Protein AF-X1I581-F1 (afdb_monomer_lite)

Secondary structure (DSSP, 8-state):
--------EEEEETTEEEEE-SPP-------SHHHHHHHHHHHHHHHHTT--HHHHHHHHHH---BTTBSEEEE-SSS-EEE----SHHHHHHHHHHH-SSEEEEE----TTS-GGGHHHHHHHHHHHEEEEEE-----TTS-HHHHHTTT-

Organism: NCBI:txid412755

pLDDT: mean 87.35, std 14.87, range [36.94, 98.25]

Radius of gyration: 19.02 Å; chains: 1; bounding box: 44×40×48 Å

Foldseek 3Di:
DDDQDQDWAWEDDPNDIDIDNDRDDAAAQAFFPVVVVVLSVVLRVCVVVPDDSVVSSVVRRPDNDDPQCQDFPDPPPHTDGGHPPQALVSLLRSLVRVFAAAADEEFHAADPPDLVRQCSNLVSCVVGYPHYHYDDDHRDPHDRVVRNVSND

InterPro domains:
  IPR004101 Mur ligase, C-terminal [PF02875] (68-151)
  IPR036565 Mur-like, catalytic domain superfamily [G3DSA:3.40.1190.10] (2-69)
  IPR036565 Mur-like, catalytic domain superfamily [SSF53623] (25-80)
  IPR036615 Mur ligase, C-terminal domain superfamily [G3DSA:3.90.190.20] (70-152)
  IPR036615 Mur ligase, C-terminal domain superfamily [SSF53244] (66-151)

Sequence (152 aa):
LSKNLKVYTYGIKNKEAKIRPDKIKLEISLLGKFNIYNSLAAVCVAQSLGLTLRKTLKILKSIKEIPGRMELVIEKPFKVFVDYAHTPDALEKVYKTLGKGLICVFGSCGGGRDKWKRPEIGKIAERYCNKIILTNEDPYDEEPKNIINNIA

Structure (mmCIF, N/CA/C/O backbone):
data_AF-X1I581-F1
#
_entry.id   AF-X1I581-F1
#
loop_
_atom_site.group_PDB
_atom_site.id
_atom_site.type_symbol
_atom_site.label_atom_id
_atom_site.label_alt_id
_atom_site.label_comp_id
_atom_site.label_asym_id
_atom_site.label_entity_id
_atom_site.label_seq_id
_atom_site.pdbx_PDB_ins_code
_atom_site.Cartn_x
_atom_site.Cartn_y
_atom_site.Cartn_z
_atom_site.occupancy
_atom_site.B_iso_or_equiv
_atom_site.auth_seq_id
_atom_site.auth_comp_id
_atom_site.auth_asym_id
_atom_site.auth_atom_id
_atom_site.pdbx_PDB_model_num
ATOM 1 N N . LEU A 1 1 ? -12.518 10.744 1.529 1.00 36.94 1 LEU A N 1
ATOM 2 C CA . LEU A 1 1 ? -13.871 10.147 1.387 1.00 36.94 1 LEU A CA 1
ATOM 3 C C . LEU A 1 1 ? -14.129 9.159 2.533 1.00 36.94 1 LEU A C 1
ATOM 5 O O . LEU A 1 1 ? -13.935 7.965 2.358 1.00 36.94 1 LEU A O 1
ATOM 9 N N . SER A 1 2 ? -14.550 9.643 3.706 1.00 40.19 2 SER A N 1
ATOM 10 C CA . SER A 1 2 ? -15.009 8.817 4.837 1.00 40.19 2 SER A CA 1
ATOM 11 C C . SER A 1 2 ? -16.543 8.827 4.893 1.00 40.19 2 SER A C 1
ATOM 13 O O . SER A 1 2 ? -17.160 9.486 5.724 1.00 40.19 2 SER A O 1
ATOM 15 N N . LYS A 1 3 ? -17.205 8.135 3.958 1.00 42.03 3 LYS A N 1
ATOM 16 C CA . LYS A 1 3 ? -18.652 7.901 4.090 1.00 42.03 3 LYS A CA 1
ATOM 17 C C . LYS A 1 3 ? -18.864 6.765 5.091 1.00 42.03 3 LYS A C 1
ATOM 19 O O . LYS A 1 3 ? -18.324 5.684 4.891 1.00 42.03 3 LYS A O 1
ATOM 24 N N . ASN A 1 4 ? -19.619 7.059 6.153 1.00 46.88 4 ASN A N 1
ATOM 25 C CA . ASN A 1 4 ? -20.089 6.171 7.223 1.00 46.88 4 ASN A CA 1
ATOM 26 C C . ASN A 1 4 ? -20.224 4.697 6.794 1.00 46.88 4 ASN A C 1
ATOM 28 O O . ASN A 1 4 ? -21.271 4.277 6.302 1.00 46.88 4 ASN A O 1
ATOM 32 N N . LEU A 1 5 ? -19.176 3.903 7.007 1.00 49.16 5 LEU A N 1
ATOM 33 C CA . LEU A 1 5 ? -19.227 2.456 6.833 1.00 49.16 5 LEU A CA 1
ATOM 34 C C . LEU A 1 5 ? -19.791 1.837 8.116 1.00 49.16 5 LEU A C 1
ATOM 36 O O . LEU A 1 5 ? -19.276 2.080 9.206 1.00 49.16 5 LEU A O 1
ATOM 40 N N . LYS A 1 6 ? -20.857 1.038 7.991 1.00 46.81 6 LYS A N 1
ATOM 41 C CA . LYS A 1 6 ? -21.256 0.101 9.049 1.00 46.81 6 LYS A CA 1
ATOM 42 C C . LYS A 1 6 ? -20.247 -1.043 9.018 1.00 46.81 6 LYS A C 1
ATOM 44 O O . LYS A 1 6 ? -20.177 -1.743 8.012 1.00 46.81 6 LYS A O 1
ATOM 49 N N . VAL A 1 7 ? -19.465 -1.212 10.079 1.00 51.41 7 VAL A N 1
ATOM 50 C CA . VAL A 1 7 ? -18.477 -2.291 10.161 1.00 51.41 7 VAL A CA 1
ATOM 51 C C . VAL A 1 7 ? -18.678 -3.064 11.453 1.00 51.41 7 VAL A C 1
ATOM 53 O O . VAL A 1 7 ? -18.737 -2.467 12.524 1.00 51.41 7 VAL A O 1
ATOM 56 N N . TYR A 1 8 ? -18.791 -4.382 11.322 1.00 53.16 8 TYR A N 1
ATOM 57 C CA . TYR A 1 8 ? -18.867 -5.323 12.429 1.00 53.16 8 TYR A CA 1
ATOM 58 C C . TYR A 1 8 ? -17.454 -5.786 12.776 1.00 53.16 8 TYR A C 1
ATOM 60 O O . TYR A 1 8 ? -16.700 -6.192 11.890 1.00 53.16 8 TYR A O 1
ATOM 68 N N . THR A 1 9 ? -17.081 -5.711 14.052 1.00 55.28 9 THR A N 1
ATOM 69 C CA . THR A 1 9 ? -15.805 -6.243 14.543 1.00 55.28 9 THR A CA 1
ATOM 70 C C . THR A 1 9 ? -16.033 -7.567 15.268 1.00 55.28 9 THR A C 1
ATOM 72 O O . THR A 1 9 ? -17.025 -7.739 15.982 1.00 55.28 9 THR A O 1
ATOM 75 N N . TYR A 1 10 ? -15.113 -8.512 15.067 1.00 60.50 10 TYR A N 1
ATOM 76 C CA . TYR A 1 10 ? -15.102 -9.814 15.728 1.00 60.50 10 TYR A CA 1
ATOM 77 C C . TYR A 1 10 ? -13.865 -9.914 16.621 1.00 60.50 10 TYR A C 1
ATOM 79 O O . TYR A 1 10 ? -12.775 -9.476 16.251 1.00 60.50 10 TYR A O 1
ATOM 87 N N . GLY A 1 11 ? -14.030 -10.484 17.810 1.00 56.50 11 GLY A N 1
ATOM 88 C CA . GLY A 1 11 ? -12.924 -10.818 18.700 1.00 56.50 11 GLY A CA 1
ATOM 89 C C . GLY A 1 11 ? -13.200 -12.139 19.403 1.00 56.50 11 GLY A C 1
ATOM 90 O O . GLY A 1 11 ? -14.344 -12.417 19.761 1.00 56.50 11 GLY A O 1
ATOM 91 N N . ILE A 1 12 ? -12.160 -12.947 19.603 1.00 51.22 12 ILE A N 1
ATOM 92 C CA . ILE A 1 12 ? -12.244 -14.197 20.364 1.00 51.22 12 ILE A CA 1
ATOM 93 C C . ILE A 1 12 ? -11.622 -13.948 21.735 1.00 51.22 12 ILE A C 1
ATOM 95 O O . ILE A 1 12 ? -10.462 -13.548 21.835 1.00 51.22 12 ILE A O 1
ATOM 99 N N . LYS A 1 13 ? -12.387 -14.188 22.800 1.00 52.59 13 LYS A N 1
ATOM 100 C CA . LYS A 1 13 ? -11.870 -14.230 24.173 1.00 52.59 13 LYS A CA 1
ATOM 101 C C . LYS A 1 13 ? -12.466 -15.449 24.863 1.00 52.59 13 LYS A C 1
ATOM 103 O O . LYS A 1 13 ? -13.669 -15.649 24.791 1.00 52.59 13 LYS A O 1
ATOM 108 N N . ASN A 1 14 ? -11.634 -16.260 25.516 1.00 65.88 14 ASN A N 1
ATOM 109 C CA . ASN A 1 14 ? -12.063 -17.474 26.226 1.00 65.88 14 ASN A CA 1
ATOM 110 C C . ASN A 1 14 ? -12.870 -18.465 25.356 1.00 65.88 14 ASN A C 1
ATOM 112 O O . ASN A 1 14 ? -13.832 -19.050 25.831 1.00 65.88 14 ASN A O 1
ATOM 116 N N . LYS A 1 15 ? -12.493 -18.646 24.078 1.00 60.66 15 LYS A N 1
ATOM 117 C CA . LYS A 1 15 ? -13.216 -19.472 23.081 1.00 60.66 15 LYS A CA 1
ATOM 118 C C . LYS A 1 15 ? -14.642 -18.997 22.744 1.00 60.66 15 LYS A C 1
ATOM 120 O O . LYS A 1 15 ? -15.321 -19.648 21.959 1.00 60.66 15 LYS A O 1
ATOM 125 N N . GLU A 1 16 ? -15.063 -17.840 23.248 1.00 56.06 16 GLU A N 1
ATOM 126 C CA . GLU A 1 16 ? -16.306 -17.181 22.854 1.00 56.06 16 GLU A CA 1
ATOM 127 C C . GLU A 1 16 ? -16.024 -16.114 21.791 1.00 56.06 16 GLU A C 1
ATOM 129 O O . GLU A 1 16 ? -15.139 -15.262 21.951 1.00 56.06 16 GLU A O 1
ATOM 134 N N . ALA A 1 17 ? -16.797 -16.139 20.704 1.00 57.59 17 ALA A N 1
ATOM 135 C CA . ALA A 1 17 ? -16.801 -15.073 19.713 1.00 57.59 17 ALA A CA 1
ATOM 136 C C . ALA A 1 17 ? -17.697 -13.928 20.204 1.00 57.59 17 ALA A C 1
ATOM 138 O O . ALA A 1 17 ? -18.917 -14.070 20.288 1.00 57.59 17 ALA A O 1
ATOM 139 N N . LYS A 1 18 ? -17.104 -12.771 20.510 1.00 58.22 18 LYS A N 1
ATOM 140 C CA . LYS A 1 18 ? -17.862 -11.549 20.800 1.00 58.22 18 LYS A CA 1
ATOM 141 C C . LYS A 1 18 ? -18.012 -10.742 19.520 1.00 58.22 18 LYS A C 1
ATOM 143 O O . LYS A 1 18 ? -17.047 -10.160 19.024 1.00 58.22 18 LYS A O 1
ATOM 148 N N . ILE A 1 19 ? -19.237 -10.701 19.004 1.00 59.56 19 ILE A N 1
ATOM 149 C CA . ILE A 1 19 ? -19.649 -9.755 17.967 1.00 59.56 19 ILE A CA 1
ATOM 150 C C . ILE A 1 19 ? -20.010 -8.458 18.687 1.00 59.56 19 ILE A C 1
ATOM 152 O O . ILE A 1 19 ? -20.869 -8.466 19.568 1.00 59.56 19 ILE A O 1
ATOM 156 N N . ARG A 1 20 ? -19.363 -7.341 18.339 1.00 63.12 20 ARG A N 1
ATOM 157 C CA . ARG A 1 20 ? -19.867 -6.021 18.741 1.00 63.12 20 ARG A CA 1
ATOM 158 C C . ARG A 1 20 ? -20.830 -5.534 17.653 1.00 63.12 20 ARG A C 1
ATOM 160 O O . ARG A 1 20 ? -20.363 -5.197 16.566 1.00 63.12 20 ARG A O 1
ATOM 167 N N . PRO A 1 21 ? -22.151 -5.498 17.906 1.00 54.16 21 PRO A N 1
ATOM 168 C CA . PRO A 1 21 ? -23.113 -4.944 16.953 1.00 54.16 21 PRO A CA 1
ATOM 169 C C . PRO A 1 21 ? -23.043 -3.409 16.882 1.00 54.16 21 PRO A C 1
ATOM 171 O O . PRO A 1 21 ? -23.616 -2.802 15.975 1.00 54.16 21 PRO A O 1
ATOM 174 N N . ASP A 1 22 ? -22.342 -2.778 17.828 1.00 61.66 22 ASP A N 1
ATOM 175 C CA . ASP A 1 22 ? -22.255 -1.329 17.942 1.00 61.66 22 ASP A CA 1
ATOM 176 C C . ASP A 1 22 ? -21.462 -0.720 16.786 1.00 61.66 22 ASP A C 1
ATOM 178 O O . ASP A 1 22 ? -20.314 -1.082 16.513 1.00 61.66 22 ASP A O 1
ATOM 182 N N . LYS A 1 23 ? -22.057 0.280 16.132 1.00 66.19 23 LYS A N 1
ATOM 183 C CA . LYS A 1 23 ? -21.354 1.075 15.126 1.00 66.19 23 LYS A CA 1
ATOM 184 C C . LYS A 1 23 ? -20.246 1.874 15.800 1.00 66.19 23 LYS A C 1
ATOM 186 O O . LYS A 1 23 ? -20.513 2.724 16.648 1.00 66.19 23 LYS A O 1
ATOM 191 N N . ILE A 1 24 ? -19.014 1.675 15.347 1.00 75.12 24 ILE A N 1
ATOM 192 C CA . ILE A 1 24 ? -17.886 2.519 15.735 1.00 75.12 24 ILE A CA 1
ATOM 193 C C . ILE A 1 24 ? -17.657 3.600 14.678 1.00 75.12 24 ILE A C 1
ATOM 195 O O . ILE A 1 24 ? -17.638 3.327 13.477 1.00 75.12 24 ILE A O 1
ATOM 199 N N . LYS A 1 25 ? -17.469 4.848 15.115 1.00 81.38 25 LYS A N 1
ATOM 200 C CA . LYS A 1 25 ? -17.025 5.926 14.228 1.00 81.38 25 LYS A CA 1
ATOM 201 C C . LYS A 1 25 ? -15.505 5.846 14.104 1.00 81.38 25 LYS A C 1
ATOM 203 O O . LYS A 1 25 ? -14.788 6.244 15.019 1.00 81.38 25 LYS A O 1
ATOM 208 N N . LEU A 1 26 ? -15.025 5.303 12.989 1.00 84.81 26 LEU A N 1
ATOM 209 C CA . LEU A 1 26 ? -13.600 5.212 12.690 1.00 84.81 26 LEU A CA 1
ATOM 210 C C . LEU A 1 26 ? -13.166 6.413 11.841 1.00 84.81 26 LEU A C 1
ATOM 212 O O . LEU A 1 26 ? -13.581 6.557 10.693 1.00 84.81 26 LEU A O 1
ATOM 216 N N . GLU A 1 27 ? -12.329 7.271 12.418 1.00 88.88 27 GLU A N 1
ATOM 217 C CA . GLU A 1 27 ? -11.713 8.409 11.734 1.00 88.88 27 GLU A CA 1
ATOM 218 C C . GLU A 1 27 ? -10.219 8.124 11.560 1.00 88.88 27 GLU A C 1
ATOM 220 O O . GLU A 1 27 ? -9.487 8.072 12.546 1.00 88.88 27 GLU A O 1
ATOM 225 N N . ILE A 1 28 ? -9.777 7.931 10.316 1.00 91.56 28 ILE A N 1
ATOM 226 C CA . ILE A 1 28 ? -8.368 7.713 9.963 1.00 91.56 28 ILE A CA 1
ATOM 227 C C . ILE A 1 28 ? -7.951 8.669 8.846 1.00 91.56 28 ILE A C 1
ATOM 229 O O . ILE A 1 28 ? -8.768 9.013 7.989 1.00 91.56 28 ILE A O 1
ATOM 233 N N . SER A 1 29 ? -6.683 9.086 8.865 1.00 91.19 29 SER A N 1
ATOM 234 C CA . SER A 1 29 ? -6.093 9.933 7.814 1.00 91.19 29 SER A CA 1
ATOM 235 C C . SER A 1 29 ? -5.567 9.112 6.628 1.00 91.19 29 SER A C 1
ATOM 237 O O . SER A 1 29 ? -5.380 9.650 5.542 1.00 91.19 29 SER A O 1
ATOM 239 N N . LEU A 1 30 ? -5.358 7.806 6.833 1.00 91.38 30 LEU A N 1
ATOM 240 C CA . LEU A 1 30 ? -4.779 6.890 5.854 1.00 91.38 30 LEU A CA 1
ATOM 241 C C . LEU A 1 30 ? -5.712 6.664 4.655 1.00 91.38 30 LEU A C 1
ATOM 243 O O . LEU A 1 30 ? -6.917 6.441 4.810 1.00 91.38 30 LEU A O 1
ATOM 247 N N . LEU A 1 31 ? -5.140 6.689 3.452 1.00 89.31 31 LEU A N 1
ATOM 248 C CA . LEU A 1 31 ? -5.877 6.552 2.197 1.00 89.31 31 LEU A CA 1
ATOM 249 C C . LEU A 1 31 ? -6.215 5.090 1.880 1.00 89.31 31 LEU A C 1
ATOM 251 O O . LEU A 1 31 ? -5.441 4.183 2.159 1.00 89.31 31 LEU A O 1
ATOM 255 N N . GLY A 1 32 ? -7.357 4.874 1.226 1.00 87.06 32 GLY A N 1
ATOM 256 C CA . GLY A 1 32 ? -7.749 3.569 0.689 1.00 87.06 32 GLY A CA 1
ATOM 257 C C . GLY A 1 32 ? -8.602 2.713 1.624 1.00 87.06 32 GLY A C 1
ATOM 258 O O . GLY A 1 32 ? -8.479 2.733 2.848 1.00 87.06 32 GLY A O 1
ATOM 259 N N . LYS A 1 33 ? -9.495 1.913 1.024 1.00 87.19 33 LYS A N 1
ATOM 260 C CA . LYS A 1 33 ? -10.392 1.014 1.774 1.00 87.19 33 LYS A CA 1
ATOM 261 C C . LYS A 1 33 ? -9.618 -0.050 2.555 1.00 87.19 33 LYS A C 1
ATOM 263 O O . LYS A 1 33 ? -10.045 -0.428 3.638 1.00 87.19 33 LYS A O 1
ATOM 268 N N . PHE A 1 34 ? -8.482 -0.516 2.043 1.00 86.56 34 PHE A N 1
ATOM 269 C CA . PHE A 1 34 ? -7.647 -1.498 2.738 1.00 86.56 34 PHE A CA 1
ATOM 270 C C . PHE A 1 34 ? -7.103 -0.961 4.069 1.00 86.56 34 PHE A C 1
ATOM 272 O O . PHE A 1 34 ? -7.068 -1.703 5.044 1.00 86.56 34 PHE A O 1
ATOM 279 N N . ASN A 1 35 ? -6.800 0.338 4.168 1.00 90.31 35 ASN A N 1
ATOM 280 C CA . ASN A 1 35 ? -6.376 0.944 5.429 1.00 90.31 35 ASN A CA 1
ATOM 281 C C . ASN A 1 35 ? -7.510 1.039 6.461 1.00 90.31 35 ASN A C 1
ATOM 283 O O . ASN A 1 35 ? -7.243 0.996 7.662 1.00 90.31 35 ASN A O 1
ATOM 287 N N . ILE A 1 36 ? -8.774 1.069 6.022 1.00 89.00 36 ILE A N 1
ATOM 288 C CA . ILE A 1 36 ? -9.931 0.918 6.917 1.00 89.00 36 ILE A CA 1
ATOM 289 C C . ILE A 1 36 ? -9.939 -0.492 7.518 1.00 89.00 36 ILE A C 1
ATOM 291 O O . ILE A 1 36 ? -10.011 -0.625 8.737 1.00 89.00 36 ILE A O 1
ATOM 295 N N . TYR A 1 37 ? -9.796 -1.536 6.695 1.00 88.19 37 TYR A N 1
ATOM 296 C CA . TYR A 1 37 ? -9.730 -2.924 7.173 1.00 88.19 37 TYR A CA 1
ATOM 297 C C . TYR A 1 37 ? -8.536 -3.163 8.106 1.00 88.19 37 TYR A C 1
ATOM 299 O O . TYR A 1 37 ? -8.714 -3.731 9.182 1.00 88.19 37 TYR A O 1
ATOM 307 N N . ASN A 1 38 ? -7.352 -2.656 7.752 1.00 91.06 38 ASN A N 1
ATOM 308 C CA . ASN A 1 38 ? -6.157 -2.754 8.595 1.00 91.06 38 ASN A CA 1
ATOM 309 C C . ASN A 1 38 ? -6.365 -2.065 9.951 1.00 91.06 38 ASN A C 1
ATOM 311 O O . ASN A 1 38 ? -6.040 -2.626 10.996 1.00 91.06 38 ASN A O 1
ATOM 315 N N . SER A 1 39 ? -6.971 -0.875 9.950 1.00 91.19 39 SER A N 1
ATOM 316 C CA . SER A 1 39 ? -7.278 -0.142 11.182 1.00 91.19 39 SER A CA 1
ATOM 317 C C . SER A 1 39 ? -8.2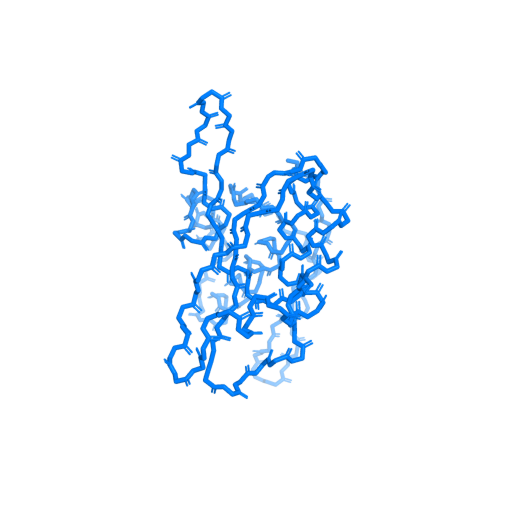76 -0.895 12.059 1.00 91.19 39 SER A C 1
ATOM 319 O O . SER A 1 39 ? -8.130 -0.919 13.276 1.00 91.19 39 SER A O 1
ATOM 321 N N . LEU A 1 40 ? -9.276 -1.546 11.464 1.00 88.50 40 LEU A N 1
ATOM 322 C CA . LEU A 1 40 ? -10.247 -2.356 12.202 1.00 88.50 40 LEU A CA 1
ATOM 323 C C . LEU A 1 40 ? -9.610 -3.601 12.817 1.00 88.50 40 LEU A C 1
ATOM 325 O O . LEU A 1 40 ? -9.872 -3.895 13.981 1.00 88.50 40 LEU A O 1
ATOM 329 N N . ALA A 1 41 ? -8.738 -4.289 12.079 1.00 88.94 41 ALA A N 1
ATOM 330 C CA . ALA A 1 41 ? -7.959 -5.396 12.624 1.00 88.94 41 ALA A CA 1
ATOM 331 C C . ALA A 1 41 ? -7.106 -4.931 13.818 1.00 88.94 41 ALA A C 1
ATOM 333 O O . ALA A 1 41 ? -7.123 -5.565 14.875 1.00 88.94 41 ALA A O 1
ATOM 334 N N . ALA A 1 42 ? -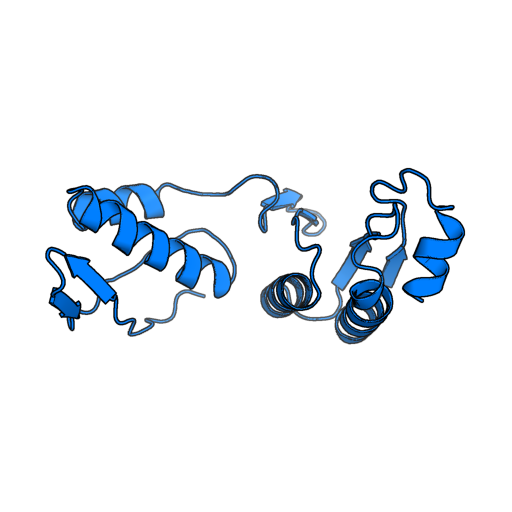6.453 -3.768 13.701 1.00 91.25 42 ALA A N 1
ATOM 335 C CA . ALA A 1 42 ? -5.712 -3.158 14.802 1.00 91.25 42 ALA A CA 1
ATOM 336 C C . ALA A 1 42 ? -6.614 -2.819 16.005 1.00 91.25 42 ALA A C 1
ATOM 338 O O . ALA A 1 42 ? -6.204 -3.024 17.148 1.00 91.25 42 ALA A O 1
ATOM 339 N N . VAL A 1 43 ? -7.857 -2.364 15.779 1.00 89.50 43 VAL A N 1
ATOM 340 C CA . VAL A 1 43 ? -8.841 -2.170 16.861 1.00 89.50 43 VAL A CA 1
ATOM 341 C C . VAL A 1 43 ? -9.116 -3.479 17.596 1.00 89.50 43 VAL A C 1
ATOM 343 O O . VAL A 1 43 ? -9.064 -3.490 18.827 1.00 89.50 43 VAL A O 1
ATOM 346 N N . CYS A 1 44 ? -9.377 -4.568 16.870 1.00 85.62 44 CYS A N 1
ATOM 347 C CA . CYS A 1 44 ? -9.660 -5.873 17.468 1.00 85.62 44 CYS A CA 1
ATOM 348 C C . CYS A 1 44 ? -8.497 -6.359 18.345 1.00 85.62 44 CYS A C 1
ATOM 350 O O . CYS A 1 44 ? -8.716 -6.735 19.498 1.00 85.62 44 CYS A O 1
ATOM 352 N N . VAL A 1 45 ? -7.264 -6.276 17.834 1.00 87.50 45 VAL A N 1
ATOM 353 C CA . VAL A 1 45 ? -6.053 -6.685 18.565 1.00 87.50 45 VAL A CA 1
ATOM 354 C C . VAL A 1 45 ? -5.817 -5.805 19.796 1.00 87.50 45 VAL A C 1
ATOM 356 O O . VAL A 1 45 ? -5.577 -6.306 20.894 1.00 87.50 45 VAL A O 1
ATOM 359 N N . ALA A 1 46 ? -5.941 -4.484 19.662 1.00 90.12 46 ALA A N 1
ATOM 360 C CA . ALA A 1 46 ? -5.782 -3.575 20.795 1.00 90.12 46 ALA A CA 1
ATOM 361 C C . ALA A 1 46 ? -6.794 -3.884 21.913 1.00 90.12 46 ALA A C 1
ATOM 363 O O . ALA A 1 46 ? -6.439 -3.898 23.092 1.00 90.12 46 ALA A O 1
ATOM 364 N N . GLN A 1 47 ? -8.046 -4.181 21.552 1.00 86.06 47 GLN A N 1
ATOM 365 C CA . GLN A 1 47 ? -9.077 -4.562 22.517 1.00 86.06 47 GLN A CA 1
ATOM 366 C C . GLN A 1 47 ? -8.799 -5.912 23.184 1.00 86.06 47 GLN A C 1
ATOM 368 O O . GLN A 1 47 ? -9.022 -6.033 24.390 1.00 86.06 47 GLN A O 1
ATOM 373 N N . SER A 1 48 ? -8.302 -6.914 22.448 1.00 82.56 48 SER A N 1
ATOM 374 C CA . SER A 1 48 ? -7.936 -8.206 23.049 1.00 82.56 48 SER A CA 1
ATOM 375 C C . SER A 1 48 ? -6.791 -8.075 24.053 1.00 82.56 48 SER A C 1
ATOM 377 O O . SER A 1 48 ? -6.757 -8.816 25.031 1.00 82.56 48 SER A O 1
ATOM 379 N N . LEU A 1 49 ? -5.913 -7.088 23.858 1.00 87.06 49 LEU A N 1
ATOM 380 C CA . LEU A 1 49 ? -4.817 -6.740 24.768 1.00 87.06 49 LEU A CA 1
ATOM 381 C C . LEU A 1 49 ? -5.237 -5.797 25.914 1.00 87.06 49 LEU A C 1
ATOM 383 O O . LEU A 1 49 ? -4.396 -5.352 26.689 1.00 87.06 49 LEU A O 1
ATOM 387 N N . GLY A 1 50 ? -6.529 -5.479 26.043 1.00 86.69 50 GLY A N 1
ATOM 388 C CA . GLY A 1 50 ? -7.065 -4.694 27.160 1.00 86.69 50 GLY A CA 1
ATOM 389 C C . GLY A 1 50 ? -7.086 -3.176 26.955 1.00 86.69 50 GLY A C 1
ATOM 390 O O . GLY A 1 50 ? -7.432 -2.446 27.885 1.00 86.69 50 GLY A O 1
ATOM 391 N N . LEU A 1 51 ? -6.777 -2.660 25.758 1.00 90.94 51 LEU A N 1
ATOM 392 C CA . LEU A 1 51 ? -6.939 -1.232 25.479 1.00 90.94 51 LEU A CA 1
ATOM 393 C C . LEU A 1 51 ? -8.422 -0.878 25.322 1.00 90.94 51 LEU A C 1
ATOM 395 O O . LEU A 1 51 ? -9.207 -1.581 24.681 1.00 90.94 51 LEU A O 1
ATOM 399 N N . THR A 1 52 ? -8.808 0.274 25.871 1.00 91.06 52 THR A N 1
ATOM 400 C CA . THR A 1 52 ? -10.169 0.786 25.698 1.00 91.06 52 THR A CA 1
ATOM 401 C C . THR A 1 52 ? -10.390 1.247 24.260 1.00 91.06 52 THR A C 1
ATOM 403 O O . THR A 1 52 ? -9.517 1.869 23.652 1.00 91.06 52 THR A O 1
ATOM 406 N N . LEU A 1 53 ? -11.601 1.026 23.734 1.00 87.50 53 LEU A N 1
ATOM 407 C CA . LEU A 1 53 ? -11.978 1.460 22.383 1.00 87.50 53 LEU A CA 1
ATOM 408 C C . LEU A 1 53 ? -11.678 2.951 22.159 1.00 87.50 53 LEU A C 1
ATOM 410 O O . LEU A 1 53 ? -11.105 3.325 21.141 1.00 87.50 53 LEU A O 1
ATOM 414 N N . ARG A 1 54 ? -12.008 3.798 23.143 1.00 91.19 54 ARG A N 1
ATOM 415 C CA . ARG A 1 54 ? -11.754 5.244 23.098 1.00 91.19 54 ARG A CA 1
ATOM 416 C C . ARG A 1 54 ? -10.268 5.566 22.922 1.00 91.19 54 ARG A C 1
ATOM 418 O O . ARG A 1 54 ? -9.936 6.429 22.111 1.00 91.19 54 ARG A O 1
ATOM 425 N N . LYS A 1 55 ? -9.382 4.893 23.668 1.00 94.62 55 LYS A N 1
ATOM 426 C CA . LYS A 1 55 ? -7.929 5.097 23.566 1.00 94.62 55 LYS A CA 1
ATOM 427 C C . LYS A 1 55 ? -7.426 4.664 22.190 1.00 94.62 55 LYS A C 1
ATOM 429 O O . LYS A 1 55 ? -6.714 5.429 21.547 1.00 94.62 55 LYS A O 1
ATOM 434 N N . THR A 1 56 ? -7.861 3.501 21.711 1.00 93.44 56 THR A N 1
ATOM 435 C CA . THR A 1 56 ? -7.468 2.975 20.399 1.00 93.44 56 THR A CA 1
ATOM 436 C C . THR A 1 56 ? -7.897 3.889 19.252 1.00 93.44 56 THR A C 1
ATOM 438 O O . THR A 1 56 ? -7.075 4.234 18.408 1.00 93.44 56 THR A O 1
ATOM 441 N N . LEU A 1 57 ? -9.151 4.357 19.244 1.00 91.75 57 LEU A N 1
ATOM 442 C CA . LEU A 1 57 ? -9.646 5.276 18.211 1.00 91.75 57 LEU A CA 1
ATOM 443 C C . LEU A 1 57 ? -8.907 6.622 18.230 1.00 91.75 57 LEU A C 1
ATOM 445 O O . LEU A 1 57 ? -8.609 7.171 17.171 1.00 91.75 57 LEU A O 1
ATOM 449 N N . LYS A 1 58 ? -8.565 7.141 19.420 1.00 93.62 58 LYS A N 1
ATOM 450 C CA . LYS A 1 58 ? -7.766 8.370 19.553 1.00 93.62 58 LYS A CA 1
ATOM 451 C C . LYS A 1 58 ? -6.375 8.204 18.933 1.00 93.62 58 LYS A C 1
ATOM 453 O O . LYS A 1 58 ? -5.923 9.109 18.237 1.00 93.62 58 LYS A O 1
ATOM 458 N N . ILE A 1 59 ? -5.724 7.062 19.166 1.00 94.38 59 ILE A N 1
ATOM 459 C CA . ILE A 1 59 ? -4.405 6.754 18.594 1.00 94.38 59 ILE A CA 1
ATOM 460 C C . ILE A 1 59 ? -4.501 6.624 17.072 1.00 94.38 59 ILE A C 1
ATOM 462 O O . ILE A 1 59 ? -3.771 7.315 16.366 1.00 94.38 59 ILE A O 1
ATOM 466 N N . LEU A 1 60 ? -5.444 5.828 16.555 1.00 93.56 60 LEU A N 1
ATOM 467 C CA . LEU A 1 60 ? -5.628 5.656 15.107 1.00 93.56 60 LEU A CA 1
ATOM 468 C C . LEU A 1 60 ? -5.871 6.986 14.384 1.00 93.56 60 LEU A C 1
ATOM 470 O O . LEU A 1 60 ? -5.295 7.223 13.326 1.00 93.56 60 LEU A O 1
ATOM 474 N N . LYS A 1 61 ? -6.652 7.892 14.983 1.00 93.25 61 LYS A N 1
ATOM 475 C CA . LYS A 1 61 ? -6.890 9.236 14.436 1.00 93.25 61 LYS A CA 1
ATOM 476 C C . LYS A 1 61 ? -5.621 10.097 14.371 1.00 93.25 61 LYS A C 1
ATOM 478 O O . LYS A 1 61 ? -5.525 10.975 13.512 1.00 93.25 61 LYS A O 1
ATOM 483 N N . SER A 1 62 ? -4.668 9.884 15.281 1.00 94.69 62 SER A N 1
ATOM 484 C CA . SER A 1 62 ? -3.405 10.634 15.300 1.00 94.69 62 SER A CA 1
ATOM 485 C C . SER A 1 62 ? -2.407 10.184 14.232 1.00 94.69 62 SER A C 1
ATOM 487 O O . SER A 1 62 ? -1.537 10.969 13.869 1.00 94.69 62 SER A O 1
ATOM 489 N N . ILE A 1 63 ? -2.566 8.978 13.678 1.00 93.94 63 ILE A N 1
ATOM 490 C CA . ILE A 1 63 ? -1.708 8.470 12.602 1.00 93.94 63 ILE A CA 1
ATOM 491 C C . ILE A 1 63 ? -2.031 9.234 11.313 1.00 93.94 63 ILE A C 1
ATOM 493 O O . ILE A 1 63 ? -3.159 9.200 10.805 1.00 93.94 63 ILE A O 1
ATOM 497 N N . LYS A 1 64 ? -1.034 9.965 10.811 1.00 91.00 64 LYS A N 1
ATOM 498 C CA . LYS A 1 64 ? -1.132 10.752 9.575 1.00 91.00 64 LYS A CA 1
ATOM 499 C C . LYS A 1 64 ? -0.724 9.941 8.359 1.00 91.00 64 LYS A C 1
ATOM 501 O O . LYS A 1 64 ? -1.457 9.930 7.376 1.00 91.00 64 LYS A O 1
ATOM 506 N N . GLU A 1 65 ? 0.367 9.205 8.487 1.00 91.38 65 GLU A N 1
ATOM 507 C CA . GLU A 1 65 ? 0.955 8.401 7.426 1.00 91.38 65 GLU A CA 1
ATOM 508 C C . GLU A 1 65 ? 1.668 7.182 8.008 1.00 91.38 65 GLU A C 1
ATOM 510 O O . GLU A 1 65 ? 1.904 7.093 9.217 1.00 91.38 65 GLU A O 1
ATOM 515 N N . ILE A 1 66 ? 1.969 6.226 7.136 1.00 93.50 66 ILE A N 1
ATOM 516 C CA . ILE A 1 66 ? 2.818 5.076 7.426 1.00 93.50 66 ILE A CA 1
ATOM 517 C C . ILE A 1 66 ? 3.865 5.049 6.306 1.00 93.50 66 ILE A C 1
ATOM 519 O O . ILE A 1 66 ? 3.460 4.964 5.143 1.00 93.50 66 ILE A O 1
ATOM 523 N N . PRO A 1 67 ? 5.171 5.110 6.624 1.00 94.75 67 PRO A N 1
ATOM 524 C CA . PRO A 1 67 ? 6.217 5.088 5.609 1.00 94.75 67 PRO A CA 1
ATOM 525 C C . PRO A 1 67 ? 6.078 3.892 4.659 1.00 94.75 67 PRO A C 1
ATOM 527 O O . PRO A 1 67 ? 5.861 2.753 5.089 1.00 94.75 67 PRO A O 1
ATOM 530 N N . GLY A 1 68 ? 6.148 4.158 3.356 1.00 94.38 68 GLY A N 1
ATOM 531 C CA . GLY A 1 68 ? 5.998 3.167 2.292 1.00 94.38 68 GLY A CA 1
ATOM 532 C C . GLY A 1 68 ? 4.611 2.517 2.190 1.00 94.38 68 GLY A C 1
ATOM 533 O O . GLY A 1 68 ? 4.503 1.394 1.685 1.00 94.38 68 GLY A O 1
ATOM 534 N N . ARG A 1 69 ? 3.549 3.148 2.713 1.00 95.12 69 ARG A N 1
ATOM 535 C CA . ARG A 1 69 ? 2.151 2.680 2.604 1.00 95.12 69 ARG A CA 1
ATOM 536 C C . ARG A 1 69 ? 1.222 3.840 2.250 1.00 95.12 69 ARG A C 1
ATOM 538 O O . ARG A 1 69 ? 0.714 4.530 3.135 1.00 95.12 69 ARG A O 1
ATOM 545 N N . MET A 1 70 ? 0.962 4.026 0.956 1.00 95.12 70 MET A N 1
ATOM 546 C CA . MET A 1 70 ? 0.256 5.185 0.392 1.00 95.12 70 MET A CA 1
ATOM 547 C C . MET A 1 70 ? 0.815 6.511 0.914 1.00 95.12 70 MET A C 1
ATOM 549 O O . MET A 1 70 ? 0.065 7.452 1.182 1.00 95.12 70 MET A O 1
ATOM 553 N N . GLU A 1 71 ? 2.130 6.560 1.092 1.00 95.75 71 GLU A N 1
ATOM 554 C CA . GLU A 1 71 ? 2.832 7.716 1.627 1.00 95.75 71 GLU A CA 1
ATOM 555 C C . GLU A 1 71 ? 2.885 8.802 0.555 1.00 95.75 71 GLU A C 1
ATOM 557 O O . GLU A 1 71 ? 3.389 8.567 -0.543 1.00 95.75 71 GLU A O 1
ATOM 562 N N . LEU A 1 72 ? 2.334 9.980 0.848 1.00 95.19 72 LEU A N 1
ATOM 563 C CA . LEU A 1 72 ? 2.381 11.125 -0.056 1.00 95.19 72 LEU A CA 1
ATOM 564 C C . LEU A 1 72 ? 3.698 11.872 0.166 1.00 95.19 72 LEU A C 1
ATOM 566 O O . LEU A 1 72 ? 3.809 12.653 1.103 1.00 95.19 72 LEU A O 1
ATOM 570 N N . VAL A 1 73 ? 4.671 11.654 -0.714 1.00 96.62 73 VAL A N 1
ATOM 571 C CA . VAL A 1 73 ? 6.020 12.232 -0.572 1.00 96.62 73 VAL A CA 1
ATOM 572 C C . VAL A 1 73 ? 6.187 13.563 -1.306 1.00 96.62 73 VAL A C 1
ATOM 574 O O . VAL A 1 73 ? 7.040 14.369 -0.950 1.00 96.62 73 VAL A O 1
ATOM 577 N N . ILE A 1 74 ? 5.367 13.822 -2.329 1.00 96.81 74 ILE A N 1
ATOM 578 C CA . ILE A 1 74 ? 5.327 15.101 -3.053 1.00 96.81 74 ILE A CA 1
ATOM 579 C C . ILE A 1 74 ? 3.866 15.457 -3.291 1.00 96.81 74 ILE A C 1
ATOM 581 O O . ILE A 1 74 ? 3.111 14.626 -3.786 1.00 96.81 74 ILE A O 1
ATOM 585 N N . GLU A 1 75 ? 3.460 16.686 -2.969 1.00 95.56 75 GLU A N 1
ATOM 586 C CA . GLU A 1 75 ? 2.088 17.158 -3.206 1.00 95.56 75 GLU A CA 1
ATOM 587 C C . GLU A 1 75 ? 1.953 18.011 -4.479 1.00 95.56 75 GLU A C 1
ATOM 589 O O . GLU A 1 75 ? 0.895 18.014 -5.115 1.00 95.56 75 GLU A O 1
ATOM 594 N N . LYS A 1 76 ? 3.013 18.740 -4.854 1.00 96.00 76 LYS A N 1
ATOM 595 C CA . LYS A 1 76 ? 3.038 19.688 -5.977 1.00 96.00 76 LYS A CA 1
ATOM 596 C C . LYS A 1 76 ? 4.371 19.611 -6.736 1.00 96.00 76 LYS A C 1
ATOM 598 O O . LYS A 1 76 ? 5.391 19.358 -6.100 1.00 96.00 76 LYS A O 1
ATOM 603 N N . PRO A 1 77 ? 4.390 19.879 -8.058 1.00 95.38 77 PRO A N 1
ATOM 604 C CA . PRO A 1 77 ? 3.255 20.278 -8.906 1.00 95.38 77 PRO A CA 1
ATOM 605 C C . PRO A 1 77 ? 2.277 19.135 -9.233 1.00 95.38 77 PRO A C 1
ATOM 607 O O . PRO A 1 77 ? 1.164 19.390 -9.680 1.00 95.38 77 PRO A O 1
ATOM 610 N N . PHE A 1 78 ? 2.655 17.891 -8.953 1.00 93.50 78 PHE A N 1
ATOM 611 C CA . PHE A 1 78 ? 1.794 16.713 -9.008 1.00 93.50 78 PHE A CA 1
ATOM 612 C C . PHE A 1 78 ? 2.049 15.835 -7.782 1.00 93.50 78 PHE A C 1
ATOM 614 O O . PHE A 1 78 ? 3.068 15.979 -7.107 1.00 93.50 78 PHE A O 1
ATOM 621 N N . LYS A 1 79 ? 1.114 14.927 -7.493 1.00 96.50 79 LYS A N 1
ATOM 622 C CA . LYS A 1 79 ? 1.217 14.043 -6.332 1.00 96.50 79 LYS A CA 1
ATOM 623 C C . LYS A 1 79 ? 2.092 12.832 -6.636 1.00 96.50 79 LYS A C 1
ATOM 625 O O . LYS A 1 79 ? 1.857 12.159 -7.638 1.00 96.50 79 LYS A O 1
ATOM 630 N N . VAL A 1 80 ? 3.033 12.524 -5.748 1.00 97.69 80 VAL A N 1
ATOM 631 C CA . VAL A 1 80 ? 3.842 11.297 -5.794 1.00 97.69 80 VAL A CA 1
ATOM 632 C C . VAL A 1 80 ? 3.558 10.474 -4.553 1.00 97.69 80 VAL A C 1
ATOM 634 O O . VAL A 1 80 ? 3.655 10.975 -3.433 1.00 97.69 80 VAL A O 1
ATOM 637 N N . PHE A 1 81 ? 3.205 9.212 -4.776 1.00 97.44 81 PHE A N 1
ATOM 638 C CA . PHE A 1 81 ? 2.924 8.253 -3.721 1.00 97.44 81 PHE A CA 1
ATOM 639 C C . PHE A 1 81 ? 3.966 7.139 -3.728 1.00 97.44 81 PHE A C 1
ATOM 641 O O . PHE A 1 81 ? 4.292 6.616 -4.793 1.00 97.44 81 PHE A O 1
ATOM 648 N N . VAL A 1 82 ? 4.437 6.758 -2.542 1.00 97.50 82 VAL A N 1
ATOM 649 C CA . VAL A 1 82 ? 5.284 5.579 -2.330 1.00 97.50 82 VAL A CA 1
ATOM 650 C C . VAL A 1 82 ? 4.457 4.501 -1.632 1.00 97.50 82 VAL A C 1
ATOM 652 O O . VAL A 1 82 ? 3.826 4.743 -0.599 1.00 97.50 82 VAL A O 1
ATOM 655 N N . ASP A 1 83 ? 4.443 3.300 -2.209 1.00 97.25 83 ASP A N 1
ATOM 656 C CA . ASP A 1 83 ? 3.763 2.135 -1.650 1.00 97.25 83 ASP A CA 1
ATOM 657 C C . ASP A 1 83 ? 4.560 0.851 -1.925 1.00 97.25 83 ASP A C 1
ATOM 659 O O . ASP A 1 83 ? 5.2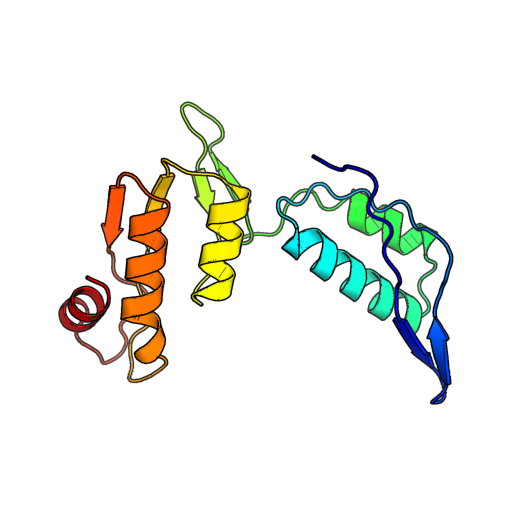42 0.731 -2.938 1.00 97.25 83 ASP A O 1
ATOM 663 N N . TYR A 1 84 ? 4.463 -0.107 -1.010 1.00 95.50 84 TYR A N 1
ATOM 664 C CA . TYR A 1 84 ? 5.162 -1.395 -1.047 1.00 95.50 84 TYR A CA 1
ATOM 665 C C . TYR A 1 84 ? 4.376 -2.514 -1.753 1.00 95.50 84 TYR A C 1
ATOM 667 O O . TYR A 1 84 ? 4.717 -3.693 -1.635 1.00 95.50 84 TYR A O 1
ATOM 675 N N . ALA A 1 85 ? 3.259 -2.196 -2.400 1.00 95.00 85 ALA A N 1
ATOM 676 C CA . ALA A 1 85 ? 2.418 -3.157 -3.096 1.00 95.00 85 ALA A CA 1
ATOM 677 C C . ALA A 1 85 ? 3.197 -3.977 -4.145 1.00 95.00 85 ALA A C 1
ATOM 679 O O . ALA A 1 85 ? 3.326 -3.586 -5.298 1.00 95.00 85 ALA A O 1
ATOM 680 N N . HIS A 1 86 ? 3.651 -5.163 -3.738 1.00 93.25 86 HIS A N 1
ATOM 681 C CA . HIS A 1 86 ? 4.451 -6.086 -4.548 1.00 93.25 86 HIS A CA 1
ATOM 682 C C . HIS A 1 86 ? 3.662 -7.328 -4.984 1.00 93.25 86 HIS A C 1
ATOM 684 O O . HIS A 1 86 ? 4.245 -8.252 -5.553 1.00 93.25 86 HIS A O 1
ATOM 690 N N . THR A 1 87 ? 2.364 -7.402 -4.673 1.00 95.44 87 THR A N 1
ATOM 691 C CA . THR A 1 87 ? 1.451 -8.461 -5.129 1.00 95.44 87 THR A CA 1
ATOM 692 C C . THR A 1 87 ? 0.371 -7.865 -6.037 1.00 95.44 87 THR A C 1
ATOM 694 O O . THR A 1 87 ? 0.028 -6.692 -5.865 1.00 95.44 87 THR A O 1
ATOM 697 N N . PRO A 1 88 ? -0.216 -8.646 -6.966 1.00 96.88 88 PRO A N 1
ATOM 698 C CA . PRO A 1 88 ? -1.240 -8.140 -7.883 1.00 96.88 88 PRO A CA 1
ATOM 699 C C . PRO A 1 88 ? -2.435 -7.510 -7.154 1.00 96.88 88 PRO A C 1
ATOM 701 O O . PRO A 1 88 ? -2.843 -6.395 -7.466 1.00 96.88 88 PRO A O 1
ATOM 704 N N . ASP A 1 89 ? -2.946 -8.177 -6.117 1.00 96.69 89 ASP A N 1
ATOM 705 C CA . ASP A 1 89 ? -4.068 -7.679 -5.313 1.00 96.69 89 ASP A CA 1
ATOM 706 C C . ASP A 1 89 ? -3.736 -6.365 -4.582 1.00 96.69 89 ASP A C 1
ATOM 708 O O . ASP A 1 89 ? -4.543 -5.430 -4.581 1.00 96.69 89 ASP A O 1
ATOM 712 N N . ALA A 1 90 ? -2.542 -6.255 -3.988 1.00 96.00 90 ALA A N 1
ATOM 713 C CA . ALA A 1 90 ? -2.122 -5.025 -3.322 1.00 96.00 90 ALA A CA 1
ATOM 714 C C . ALA A 1 90 ? -1.987 -3.869 -4.325 1.00 96.00 90 ALA A C 1
ATOM 716 O O . ALA A 1 90 ? -2.493 -2.773 -4.069 1.00 96.00 90 ALA A O 1
ATOM 717 N N . LEU A 1 91 ? -1.376 -4.129 -5.484 1.00 97.12 91 LEU A N 1
ATOM 718 C CA . LEU A 1 91 ? -1.165 -3.126 -6.527 1.00 97.12 91 LEU A CA 1
ATOM 719 C C . LEU A 1 91 ? -2.499 -2.613 -7.072 1.00 97.12 91 LEU A C 1
ATOM 721 O O . LEU A 1 91 ? -2.721 -1.405 -7.174 1.00 97.12 91 LEU A O 1
ATOM 725 N N . GLU A 1 92 ? -3.440 -3.520 -7.334 1.00 97.38 92 GLU A N 1
ATOM 726 C CA . GLU A 1 92 ? -4.765 -3.140 -7.810 1.00 97.38 92 GLU A CA 1
ATOM 727 C C . GLU A 1 92 ? -5.528 -2.299 -6.772 1.00 97.38 92 GLU A C 1
ATOM 729 O O . GLU A 1 92 ? -6.224 -1.347 -7.131 1.00 97.38 92 GLU A O 1
ATOM 734 N N . LYS A 1 93 ? -5.389 -2.595 -5.472 1.00 96.50 93 LYS A N 1
ATOM 735 C CA . LYS A 1 93 ? -5.990 -1.793 -4.390 1.00 96.50 93 LYS A CA 1
ATOM 736 C C . LYS A 1 93 ? -5.403 -0.384 -4.316 1.00 96.50 93 LYS A C 1
ATOM 738 O O . LYS A 1 93 ? -6.166 0.565 -4.087 1.00 96.50 93 LYS A O 1
ATOM 743 N N . VAL A 1 94 ? -4.093 -0.240 -4.521 1.00 96.81 94 VAL A N 1
ATOM 744 C CA . VAL A 1 94 ? -3.411 1.061 -4.607 1.00 96.81 94 VAL A CA 1
ATOM 745 C C . VAL A 1 94 ? -3.957 1.850 -5.795 1.00 96.81 94 VAL A C 1
ATOM 747 O O . VAL A 1 94 ? -4.491 2.946 -5.609 1.00 96.81 94 VAL A O 1
ATOM 750 N N . TYR A 1 95 ? -3.953 1.271 -6.997 1.00 96.81 95 TYR A N 1
ATOM 751 C CA . TYR A 1 95 ? -4.432 1.962 -8.197 1.00 96.81 95 TYR A CA 1
ATOM 752 C C . TYR A 1 95 ? -5.924 2.292 -8.132 1.00 96.81 95 TYR A C 1
ATOM 754 O O . TYR A 1 95 ? -6.309 3.423 -8.406 1.00 96.81 95 TYR A O 1
ATOM 762 N N . LYS A 1 96 ? -6.780 1.387 -7.641 1.00 95.62 96 LYS A N 1
ATOM 763 C CA . LYS A 1 96 ? -8.206 1.686 -7.395 1.00 95.62 96 LYS A CA 1
ATOM 764 C C . LYS A 1 96 ? -8.409 2.838 -6.406 1.00 95.62 96 LYS A C 1
ATOM 766 O O . LYS A 1 96 ? -9.411 3.544 -6.503 1.00 95.62 96 LYS A O 1
ATOM 771 N N . THR A 1 97 ? -7.501 3.011 -5.445 1.00 95.00 97 THR A N 1
ATOM 772 C CA . THR A 1 97 ? -7.555 4.114 -4.473 1.00 95.00 97 THR A CA 1
ATOM 773 C C . THR A 1 97 ? -7.143 5.444 -5.103 1.00 95.00 97 THR A C 1
ATOM 775 O O . THR A 1 97 ? -7.754 6.466 -4.789 1.00 95.00 97 THR A O 1
ATOM 778 N N . LEU A 1 98 ? -6.136 5.435 -5.982 1.00 95.31 98 LEU A N 1
ATOM 779 C CA . LEU A 1 98 ? -5.598 6.634 -6.634 1.00 95.31 98 LEU A CA 1
ATOM 780 C C . LEU A 1 98 ? -6.381 7.058 -7.889 1.00 95.31 98 LEU A C 1
ATOM 782 O O . LEU A 1 98 ? -6.414 8.244 -8.205 1.00 95.31 98 LEU A O 1
ATOM 786 N N . GLY A 1 99 ? -7.045 6.123 -8.571 1.00 92.94 99 GLY A N 1
ATOM 787 C CA . GLY A 1 99 ? -7.817 6.363 -9.789 1.00 92.94 99 GLY A CA 1
ATOM 788 C C . GLY A 1 99 ? -7.143 5.824 -11.056 1.00 92.94 99 GLY A C 1
ATOM 789 O O . GLY A 1 99 ? -6.347 4.892 -11.011 1.00 92.94 99 GLY A O 1
ATOM 790 N N . LYS A 1 100 ? -7.514 6.386 -12.211 1.00 90.75 100 LYS A N 1
ATOM 791 C CA . LYS A 1 100 ? -6.936 6.063 -13.528 1.00 90.75 100 LYS A CA 1
ATOM 792 C C . LYS A 1 100 ? -6.072 7.216 -14.037 1.00 90.75 100 LYS A C 1
ATOM 794 O O . LYS A 1 100 ? -6.174 8.330 -13.529 1.00 90.75 100 LYS A O 1
ATOM 799 N N . GLY A 1 101 ? -5.280 6.954 -15.075 1.00 93.31 101 GLY A N 1
ATOM 800 C CA . GLY A 1 101 ? -4.419 7.959 -15.700 1.00 93.31 101 GLY A CA 1
ATOM 801 C C . GLY A 1 101 ? -3.093 8.147 -14.970 1.00 93.31 101 GLY A C 1
ATOM 802 O O . GLY A 1 101 ? -2.492 9.215 -15.036 1.00 93.31 101 GLY A O 1
ATOM 803 N N . LEU A 1 102 ? -2.666 7.125 -14.228 1.00 97.50 102 LEU A N 1
ATOM 804 C CA . LEU A 1 102 ? -1.482 7.176 -13.378 1.00 97.50 102 LEU A CA 1
ATOM 805 C C . LEU A 1 102 ? -0.192 7.072 -14.204 1.00 97.50 102 LEU A C 1
ATOM 807 O O . LEU A 1 102 ? -0.181 6.525 -15.308 1.00 97.50 102 LEU A O 1
ATOM 811 N N . ILE A 1 103 ? 0.909 7.539 -13.625 1.00 98.25 103 ILE A N 1
ATOM 812 C CA . ILE A 1 103 ? 2.264 7.167 -14.038 1.00 98.25 103 ILE A CA 1
ATOM 813 C C . ILE A 1 103 ? 2.795 6.253 -12.940 1.00 98.25 103 ILE A C 1
ATOM 815 O O . ILE A 1 103 ? 2.807 6.659 -11.778 1.00 98.25 103 ILE A O 1
ATOM 819 N N . CYS A 1 104 ? 3.195 5.031 -13.281 1.00 97.62 104 CYS A N 1
ATOM 820 C CA . CYS A 1 104 ? 3.783 4.111 -12.312 1.00 97.62 104 CYS A CA 1
ATOM 821 C C . CYS A 1 104 ? 5.251 3.821 -12.620 1.00 97.62 104 CYS A C 1
ATOM 823 O O . CYS A 1 104 ? 5.673 3.806 -13.777 1.00 97.62 104 CYS A O 1
ATOM 825 N N . VAL A 1 105 ? 6.013 3.590 -11.551 1.00 97.94 105 VAL A N 1
ATOM 826 C CA . VAL A 1 105 ? 7.406 3.143 -11.583 1.00 97.94 105 VAL A CA 1
ATOM 827 C C . VAL A 1 105 ? 7.486 1.907 -10.700 1.00 97.94 105 VAL A C 1
ATOM 829 O O . VAL A 1 105 ? 7.197 2.014 -9.510 1.00 97.94 105 VAL A O 1
ATOM 832 N N . PHE A 1 106 ? 7.798 0.742 -11.262 1.00 97.06 106 PHE A N 1
ATOM 833 C CA . PHE A 1 106 ? 7.881 -0.497 -10.482 1.00 97.06 106 PHE A CA 1
ATOM 834 C C . PHE A 1 106 ? 8.757 -1.553 -11.162 1.00 97.06 106 PHE A C 1
ATOM 836 O O . PHE A 1 106 ? 9.076 -1.441 -12.347 1.00 97.06 106 PHE A O 1
ATOM 843 N N . GLY A 1 107 ? 9.146 -2.571 -10.398 1.00 95.69 107 GLY A N 1
ATOM 844 C CA . GLY A 1 107 ? 9.855 -3.748 -10.881 1.00 95.69 107 GLY A CA 1
ATOM 845 C C . GLY A 1 107 ? 9.203 -5.027 -10.371 1.00 95.69 107 GLY A C 1
ATOM 846 O O . GLY A 1 107 ? 8.005 -5.089 -10.099 1.00 95.69 107 GLY A O 1
ATOM 847 N N . SER A 1 108 ? 9.997 -6.082 -10.265 1.00 94.88 108 SER A N 1
ATOM 848 C CA . SER A 1 108 ? 9.629 -7.239 -9.463 1.00 94.88 108 SER A CA 1
ATOM 849 C C . SER A 1 108 ? 10.893 -7.870 -8.918 1.00 94.88 108 SER A C 1
ATOM 851 O O . SER A 1 108 ? 11.856 -8.050 -9.651 1.00 94.88 108 SER A O 1
ATOM 853 N N . CYS A 1 109 ? 10.828 -8.317 -7.671 1.00 92.94 109 CYS A N 1
ATOM 854 C CA . CYS A 1 109 ? 11.867 -9.137 -7.065 1.00 92.94 109 CYS A CA 1
ATOM 855 C C . CYS A 1 109 ? 12.264 -10.350 -7.940 1.00 92.94 109 CYS A C 1
ATOM 857 O O . CYS A 1 109 ? 11.407 -11.013 -8.555 1.00 92.94 109 CYS A O 1
ATOM 859 N N . GLY A 1 110 ? 13.571 -10.614 -7.993 1.00 88.94 110 GLY A N 1
ATOM 860 C CA . GLY A 1 110 ? 14.187 -11.769 -8.642 1.00 88.94 110 GLY A CA 1
ATOM 861 C C . GLY A 1 110 ? 14.447 -12.948 -7.696 1.00 88.94 110 GLY A C 1
ATOM 862 O O . GLY A 1 110 ? 13.815 -13.101 -6.646 1.00 88.94 110 GLY A O 1
ATOM 863 N N . GLY A 1 111 ? 15.379 -13.811 -8.096 1.00 85.81 111 GLY A N 1
ATOM 864 C CA . GLY A 1 111 ? 15.825 -14.984 -7.337 1.00 85.81 111 GLY A CA 1
ATOM 865 C C . GLY A 1 111 ? 14.846 -16.149 -7.287 1.00 85.81 111 GLY A C 1
ATOM 866 O O . GLY A 1 111 ? 14.620 -16.761 -6.244 1.00 85.81 111 GLY A O 1
ATOM 867 N N . GLY A 1 112 ? 14.205 -16.435 -8.424 1.00 80.19 112 GLY A N 1
ATOM 868 C CA . GLY A 1 112 ? 13.412 -17.656 -8.614 1.00 80.19 112 GLY A CA 1
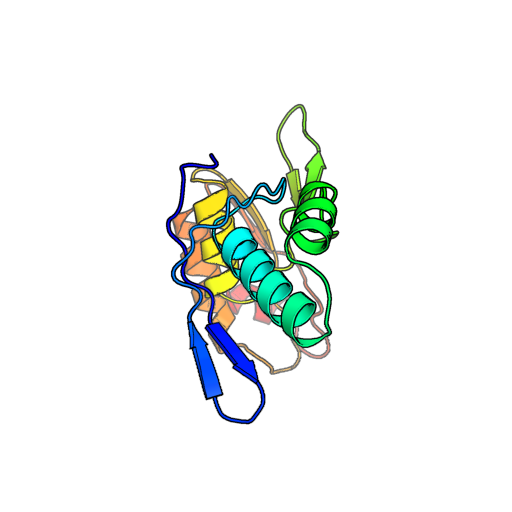ATOM 869 C C . GLY A 1 112 ? 12.051 -17.681 -7.910 1.00 80.19 112 GLY A C 1
ATOM 870 O O . GLY A 1 112 ? 11.264 -18.597 -8.142 1.00 80.19 112 GLY A O 1
ATOM 871 N N . ARG A 1 113 ? 11.736 -16.674 -7.093 1.00 82.69 113 ARG A N 1
ATOM 872 C CA . ARG A 1 113 ? 10.485 -16.581 -6.331 1.00 82.69 113 ARG A CA 1
ATOM 873 C C . ARG A 1 113 ? 9.429 -15.781 -7.083 1.00 82.69 113 ARG A C 1
ATOM 875 O O . ARG A 1 113 ? 9.738 -14.899 -7.877 1.00 82.69 113 ARG A O 1
ATOM 882 N N . ASP A 1 114 ? 8.167 -16.110 -6.819 1.00 88.88 114 ASP A N 1
ATOM 883 C CA . ASP A 1 114 ? 6.986 -15.327 -7.198 1.00 88.88 114 ASP A CA 1
ATOM 884 C C . ASP A 1 114 ? 6.885 -14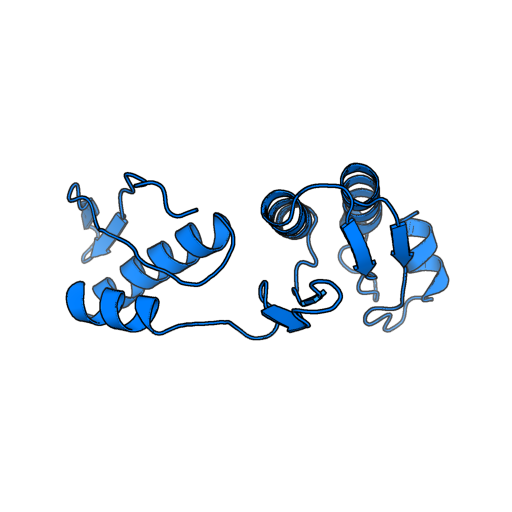.883 -8.668 1.00 88.88 114 ASP A C 1
ATOM 886 O O . ASP A 1 114 ? 6.188 -13.919 -8.979 1.00 88.88 114 ASP A O 1
ATOM 890 N N . LYS A 1 115 ? 7.514 -15.603 -9.610 1.00 93.88 115 LYS A N 1
ATOM 891 C CA . LYS A 1 115 ? 7.476 -15.259 -11.046 1.00 93.88 115 LYS A CA 1
ATOM 892 C C . LYS A 1 115 ? 6.052 -15.182 -11.603 1.00 93.88 115 LYS A C 1
ATOM 894 O O . LYS A 1 115 ? 5.787 -14.386 -12.499 1.00 93.88 115 LYS A O 1
ATOM 899 N N . TRP A 1 116 ? 5.136 -15.962 -11.023 1.00 94.25 116 TRP A N 1
ATOM 900 C CA . TRP A 1 116 ? 3.712 -16.005 -11.367 1.00 94.25 116 TRP A CA 1
ATOM 901 C C . TRP A 1 116 ? 3.037 -14.626 -11.338 1.00 94.25 116 TRP A C 1
ATOM 903 O O . TRP A 1 116 ? 2.087 -14.399 -12.082 1.00 94.25 116 TRP A O 1
ATOM 913 N N . LYS A 1 117 ? 3.518 -13.693 -10.504 1.00 95.50 117 LYS A N 1
ATOM 914 C CA . LYS A 1 117 ? 2.889 -12.377 -10.345 1.00 95.50 117 LYS A CA 1
ATOM 915 C C . LYS A 1 117 ? 3.277 -11.379 -11.430 1.00 95.50 117 LYS A C 1
ATOM 917 O O . LYS A 1 117 ? 2.536 -10.426 -11.636 1.00 95.50 117 LYS A O 1
ATOM 922 N N . ARG A 1 118 ? 4.425 -11.575 -12.088 1.00 96.56 118 ARG A N 1
ATOM 923 C CA . ARG A 1 118 ? 5.033 -10.628 -13.040 1.00 96.56 118 ARG A CA 1
ATOM 924 C C . ARG A 1 118 ? 4.097 -10.256 -14.197 1.00 96.56 118 ARG A C 1
ATOM 926 O O . ARG A 1 118 ? 3.835 -9.063 -14.351 1.00 96.56 118 ARG A O 1
ATOM 933 N N . PRO A 1 119 ? 3.495 -11.214 -14.931 1.00 97.06 119 PRO A N 1
ATOM 934 C CA . PRO A 1 119 ? 2.542 -10.855 -15.980 1.00 97.06 119 PRO A CA 1
ATOM 935 C C . PRO A 1 119 ? 1.263 -10.217 -15.413 1.00 97.06 119 PRO A C 1
ATOM 937 O O . PRO A 1 119 ? 0.652 -9.367 -16.054 1.00 97.06 119 PRO A O 1
ATOM 940 N N . GLU A 1 120 ? 0.849 -10.582 -14.197 1.00 97.88 120 GLU A N 1
ATOM 941 C CA . GLU A 1 120 ? -0.370 -10.046 -13.582 1.00 97.88 120 GLU A CA 1
ATOM 942 C C . GLU A 1 120 ? -0.212 -8.585 -13.141 1.00 97.88 120 GLU A C 1
ATOM 944 O O . GLU A 1 120 ? -1.098 -7.768 -13.399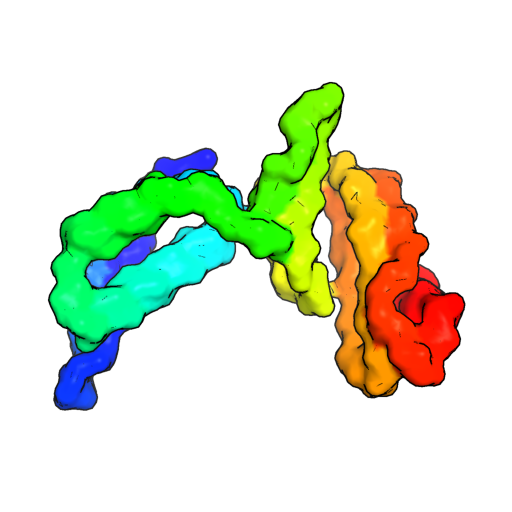 1.00 97.88 120 GLU A O 1
ATOM 949 N N . ILE A 1 121 ? 0.924 -8.217 -12.536 1.00 97.00 121 ILE A N 1
ATOM 950 C CA . ILE A 1 121 ? 1.208 -6.815 -12.190 1.00 97.00 121 ILE A CA 1
ATOM 951 C C . ILE A 1 121 ? 1.353 -5.943 -13.446 1.00 97.00 121 ILE A C 1
ATOM 953 O O . ILE A 1 121 ? 0.873 -4.810 -13.439 1.00 97.00 121 ILE A O 1
ATOM 957 N N . GLY A 1 122 ? 1.909 -6.486 -14.539 1.00 97.69 122 GLY A N 1
ATOM 958 C CA . GLY A 1 122 ? 1.976 -5.817 -15.843 1.00 97.69 122 GLY A CA 1
ATOM 959 C C . GLY A 1 122 ? 0.588 -5.490 -16.403 1.00 97.69 122 GLY A C 1
ATOM 960 O O . GLY A 1 122 ? 0.281 -4.323 -16.653 1.00 97.69 122 GLY A O 1
ATOM 961 N N . LYS A 1 123 ? -0.302 -6.490 -16.486 1.00 98.00 123 LYS A N 1
ATOM 962 C CA . LYS A 1 123 ? -1.706 -6.312 -16.924 1.00 98.00 123 LYS A CA 1
ATOM 963 C C . LYS A 1 123 ? -2.481 -5.317 -16.059 1.00 98.00 123 LYS A C 1
ATOM 965 O O . LYS A 1 123 ? -3.325 -4.566 -16.552 1.00 98.00 123 LYS A O 1
ATOM 970 N N . ILE A 1 124 ? -2.245 -5.327 -14.746 1.00 98.00 124 ILE A N 1
ATOM 971 C CA . ILE A 1 124 ? -2.872 -4.367 -13.832 1.00 98.00 124 ILE A CA 1
ATOM 972 C C . ILE A 1 124 ? -2.357 -2.959 -14.133 1.00 98.00 124 ILE A C 1
ATOM 974 O O . ILE A 1 124 ? -3.169 -2.051 -14.286 1.00 98.00 124 ILE A O 1
ATOM 978 N N . ALA A 1 125 ? -1.045 -2.767 -14.269 1.00 97.75 125 ALA A N 1
ATOM 979 C CA . ALA A 1 125 ? -0.478 -1.468 -14.616 1.00 97.75 125 ALA A CA 1
ATOM 980 C C . ALA A 1 125 ? -1.038 -0.930 -15.941 1.00 97.75 125 ALA A C 1
ATOM 982 O O . ALA A 1 125 ? -1.500 0.209 -15.972 1.00 97.75 125 ALA A O 1
ATOM 983 N N . GLU A 1 126 ? -1.123 -1.757 -16.983 1.00 97.56 126 GLU A N 1
ATOM 984 C CA . GLU A 1 126 ? -1.703 -1.378 -18.283 1.00 97.56 126 GLU A CA 1
ATOM 985 C C . GLU A 1 126 ? -3.144 -0.855 -18.162 1.00 97.56 126 GLU A C 1
ATOM 987 O O . GLU A 1 126 ? -3.526 0.122 -18.805 1.00 97.56 126 GLU A O 1
ATOM 992 N N . ARG A 1 127 ? -3.955 -1.444 -17.278 1.00 97.75 127 ARG A N 1
ATOM 993 C CA . ARG A 1 127 ? -5.359 -1.045 -17.089 1.00 97.75 127 ARG A CA 1
ATOM 994 C C . ARG A 1 127 ? -5.532 0.332 -16.434 1.00 97.75 127 ARG A C 1
ATOM 996 O O . ARG A 1 127 ? -6.566 0.981 -16.639 1.00 97.75 127 ARG A O 1
ATOM 1003 N N . TYR A 1 128 ? -4.600 0.739 -15.573 1.00 98.06 128 TYR A N 1
ATOM 1004 C CA . TYR A 1 128 ? -4.749 1.918 -14.705 1.00 98.06 128 TYR A CA 1
ATOM 1005 C C . TYR A 1 128 ? -3.821 3.082 -15.075 1.00 98.06 128 TYR A C 1
ATOM 1007 O O . TYR A 1 128 ? -4.141 4.237 -14.759 1.00 98.06 128 TYR A O 1
ATOM 1015 N N . CYS A 1 129 ? -2.697 2.803 -15.732 1.00 98.19 129 CYS A N 1
ATOM 1016 C CA . CYS A 1 129 ? -1.627 3.761 -15.975 1.00 98.19 129 CYS A CA 1
ATOM 1017 C C . CYS A 1 129 ? -1.588 4.214 -17.438 1.00 98.19 129 CYS A C 1
ATOM 1019 O O . CYS A 1 129 ? -1.686 3.411 -18.356 1.00 98.19 129 CYS A O 1
ATOM 1021 N N . ASN A 1 130 ? -1.365 5.512 -17.649 1.00 98.19 130 ASN A N 1
ATOM 1022 C CA . ASN A 1 130 ? -1.077 6.067 -18.976 1.00 98.19 130 ASN A CA 1
ATOM 1023 C C . ASN A 1 130 ? 0.397 5.886 -19.356 1.00 98.19 130 ASN A C 1
ATOM 1025 O O . ASN A 1 130 ? 0.750 5.944 -20.531 1.00 98.19 130 ASN A O 1
ATOM 1029 N N . LYS A 1 131 ? 1.270 5.724 -18.356 1.00 98.19 131 LYS A N 1
ATOM 1030 C CA . LYS A 1 131 ? 2.697 5.483 -18.548 1.00 98.19 131 LYS A CA 1
ATOM 1031 C C . LYS A 1 131 ? 3.208 4.519 -17.488 1.00 98.19 131 LYS A C 1
ATOM 1033 O O . LYS A 1 131 ? 2.961 4.715 -16.298 1.00 98.19 131 LYS A O 1
ATOM 1038 N N . ILE A 1 132 ? 3.943 3.514 -17.945 1.00 98.19 132 ILE A N 1
ATOM 1039 C CA . ILE A 1 132 ? 4.564 2.488 -17.114 1.00 98.19 132 ILE A CA 1
ATOM 1040 C C . ILE A 1 132 ? 6.073 2.601 -17.288 1.00 98.19 132 ILE A C 1
ATOM 1042 O O . ILE A 1 132 ? 6.573 2.589 -18.413 1.00 98.19 132 ILE A O 1
ATOM 1046 N N . ILE A 1 133 ? 6.793 2.749 -16.181 1.00 98.25 133 ILE A N 1
ATOM 1047 C CA . ILE A 1 133 ? 8.254 2.780 -16.147 1.00 98.25 133 ILE A CA 1
ATOM 1048 C C . ILE A 1 133 ? 8.704 1.537 -15.387 1.00 98.25 133 ILE A C 1
ATOM 1050 O O . ILE A 1 133 ? 8.610 1.475 -14.162 1.00 98.25 133 ILE A O 1
ATOM 1054 N N . LEU A 1 134 ? 9.168 0.538 -16.131 1.00 97.38 134 LEU A N 1
ATOM 1055 C CA . LEU A 1 134 ? 9.712 -0.679 -15.546 1.00 97.38 134 LEU A CA 1
ATOM 1056 C C . LEU A 1 134 ? 11.164 -0.448 -15.126 1.00 97.38 134 LEU A C 1
ATOM 1058 O O . LEU A 1 134 ? 11.961 0.098 -15.890 1.00 97.38 134 LEU A O 1
ATOM 1062 N N . THR A 1 135 ? 11.494 -0.844 -13.902 1.00 95.94 135 THR A N 1
ATOM 1063 C CA . THR A 1 135 ? 12.827 -0.688 -13.312 1.00 95.94 135 THR A CA 1
ATOM 1064 C C . THR A 1 135 ? 13.229 -1.931 -12.525 1.00 95.94 135 THR A C 1
ATOM 1066 O O . THR A 1 135 ? 12.442 -2.857 -12.339 1.00 95.94 135 THR A O 1
ATOM 1069 N N . ASN A 1 136 ? 14.474 -1.956 -12.070 1.00 93.00 136 ASN A N 1
ATOM 1070 C CA . ASN A 1 136 ? 14.990 -3.024 -11.235 1.00 93.00 136 ASN A CA 1
ATOM 1071 C C . ASN A 1 136 ? 14.440 -2.931 -9.799 1.00 93.00 136 ASN A C 1
ATOM 1073 O O . ASN A 1 136 ? 14.349 -1.839 -9.239 1.00 93.00 136 ASN A O 1
ATOM 1077 N N . GLU A 1 137 ? 14.119 -4.076 -9.203 1.00 91.69 137 GLU A N 1
ATOM 1078 C CA . GLU A 1 137 ? 13.675 -4.219 -7.813 1.00 91.69 137 GLU A CA 1
ATOM 1079 C C . GLU A 1 137 ? 14.280 -5.522 -7.288 1.00 91.69 137 GLU A C 1
ATOM 1081 O O . GLU A 1 137 ? 13.761 -6.590 -7.587 1.00 91.69 137 GLU A O 1
ATOM 1086 N N . ASP A 1 138 ? 15.407 -5.443 -6.577 1.00 92.62 138 ASP A N 1
ATOM 1087 C CA . ASP A 1 138 ? 16.103 -6.584 -5.963 1.00 92.62 138 ASP A CA 1
ATOM 1088 C C . ASP A 1 138 ? 16.198 -7.838 -6.869 1.00 92.62 138 ASP A C 1
ATOM 1090 O O . ASP A 1 138 ? 15.495 -8.834 -6.651 1.00 92.62 138 ASP A O 1
ATOM 1094 N N . PRO A 1 139 ? 17.064 -7.821 -7.904 1.00 91.56 139 PRO A N 1
ATOM 1095 C CA . PRO A 1 139 ? 17.148 -8.903 -8.891 1.00 91.56 139 PRO A CA 1
ATOM 1096 C C . PRO A 1 139 ? 17.797 -10.181 -8.340 1.00 91.56 139 PRO A C 1
ATOM 1098 O O . PRO A 1 139 ? 17.553 -11.270 -8.860 1.00 91.56 139 PRO A O 1
ATOM 1101 N N . TYR A 1 140 ? 18.595 -10.054 -7.275 1.00 92.88 140 TYR A N 1
ATOM 1102 C CA . TYR A 1 140 ? 19.411 -11.128 -6.710 1.00 92.88 140 TYR A CA 1
ATOM 1103 C C . TYR A 1 140 ? 20.242 -11.839 -7.794 1.00 92.88 140 TYR A C 1
ATOM 1105 O O . TYR A 1 140 ? 21.074 -11.205 -8.438 1.00 92.88 140 TYR A O 1
ATOM 1113 N N . ASP A 1 141 ? 20.026 -13.138 -7.975 1.00 93.44 141 ASP A N 1
ATOM 1114 C CA . ASP A 1 141 ? 20.692 -14.029 -8.926 1.00 93.44 141 ASP A CA 1
ATOM 1115 C C . ASP A 1 141 ? 19.994 -14.110 -10.296 1.00 93.44 141 ASP A C 1
ATOM 1117 O O . ASP A 1 141 ? 20.465 -14.814 -11.187 1.00 93.44 141 ASP A O 1
ATOM 1121 N N . GLU A 1 142 ? 18.880 -13.401 -10.501 1.00 95.12 142 GLU A N 1
ATOM 1122 C CA . GLU A 1 142 ? 18.173 -13.375 -11.781 1.00 95.12 142 GLU A CA 1
ATOM 1123 C C . GLU A 1 142 ? 18.530 -12.127 -12.595 1.00 95.12 142 GLU A C 1
ATOM 1125 O O . GLU A 1 142 ? 18.445 -11.004 -12.108 1.00 95.12 142 GLU A O 1
ATOM 1130 N N . GLU A 1 143 ? 18.866 -12.316 -13.872 1.00 95.06 143 GLU A N 1
ATOM 1131 C CA . GLU A 1 143 ? 19.147 -11.213 -14.796 1.00 95.06 143 GLU A CA 1
ATOM 1132 C C . GLU A 1 143 ? 17.980 -10.203 -14.842 1.00 95.06 143 GLU A C 1
ATOM 1134 O O . GLU A 1 143 ? 16.871 -10.579 -15.250 1.00 95.06 143 GLU A O 1
ATOM 1139 N N . PRO A 1 144 ? 18.196 -8.910 -14.508 1.00 94.44 144 PRO A N 1
ATOM 1140 C CA . PRO A 1 144 ? 17.123 -7.915 -14.426 1.00 94.44 144 PRO A CA 1
ATOM 1141 C C . PRO A 1 144 ? 16.281 -7.822 -15.699 1.00 94.44 144 PRO A C 1
ATOM 1143 O O . PRO A 1 144 ? 15.062 -7.674 -15.649 1.00 94.44 144 PRO A O 1
ATOM 1146 N N . LYS A 1 145 ? 16.914 -7.972 -16.867 1.00 94.94 145 LYS A N 1
ATOM 1147 C CA . LYS A 1 145 ? 16.222 -7.923 -18.159 1.00 94.94 145 LYS A CA 1
ATOM 1148 C C . LYS A 1 145 ? 15.212 -9.062 -18.326 1.00 94.94 145 LYS A C 1
ATOM 1150 O O . LYS A 1 145 ? 14.140 -8.838 -18.880 1.00 94.94 145 LYS A O 1
ATOM 1155 N N . ASN A 1 146 ? 15.514 -10.253 -17.810 1.00 94.88 146 ASN A N 1
ATOM 1156 C CA . ASN A 1 146 ? 14.586 -11.384 -17.848 1.00 94.88 146 ASN A CA 1
ATOM 1157 C C . ASN A 1 146 ? 13.362 -11.128 -16.964 1.00 94.88 146 ASN A C 1
ATOM 1159 O O . ASN A 1 146 ? 12.247 -11.467 -17.354 1.00 94.88 146 ASN A O 1
ATOM 1163 N N . ILE A 1 147 ? 13.555 -10.478 -15.813 1.00 95.56 147 ILE A N 1
ATOM 1164 C CA . ILE A 1 147 ? 12.459 -10.062 -14.932 1.00 95.56 147 ILE A CA 1
ATOM 1165 C C . ILE A 1 147 ? 11.538 -9.082 -15.665 1.00 95.56 147 ILE A C 1
ATOM 1167 O O . ILE A 1 147 ? 10.327 -9.297 -15.687 1.00 95.56 147 ILE A O 1
ATOM 1171 N N . ILE A 1 148 ? 12.098 -8.046 -16.302 1.00 95.94 148 ILE A N 1
ATOM 1172 C CA . ILE A 1 148 ? 11.315 -7.044 -17.042 1.00 95.94 148 ILE A CA 1
ATOM 1173 C C . ILE A 1 148 ? 10.530 -7.682 -18.195 1.00 95.94 148 ILE A C 1
ATOM 1175 O O . ILE A 1 148 ? 9.331 -7.442 -18.306 1.00 95.94 148 ILE A O 1
ATOM 1179 N N . ASN A 1 149 ? 11.157 -8.568 -18.974 1.00 95.38 149 ASN A N 1
ATOM 1180 C CA . ASN A 1 149 ? 10.502 -9.311 -20.063 1.00 95.38 149 ASN A CA 1
ATOM 1181 C C . ASN A 1 149 ? 9.413 -10.291 -19.582 1.00 95.38 149 ASN A C 1
ATOM 1183 O O . ASN A 1 149 ? 8.708 -10.890 -20.385 1.00 95.38 149 ASN A O 1
ATOM 1187 N N . ASN A 1 150 ? 9.323 -10.575 -18.281 1.00 95.31 150 ASN A N 1
ATOM 1188 C CA . ASN A 1 150 ? 8.228 -11.373 -17.720 1.00 95.31 150 ASN A CA 1
ATOM 1189 C C . ASN A 1 150 ? 7.061 -10.501 -17.242 1.00 95.31 150 ASN A C 1
ATOM 1191 O O . ASN A 1 150 ? 6.002 -11.038 -16.918 1.00 95.31 150 ASN A O 1
ATOM 1195 N N . ILE A 1 151 ? 7.265 -9.185 -17.139 1.00 95.88 151 ILE A N 1
ATOM 1196 C CA . ILE A 1 151 ? 6.229 -8.217 -16.774 1.00 95.88 151 ILE A CA 1
ATOM 1197 C C . ILE A 1 151 ? 5.518 -7.692 -18.028 1.00 95.88 151 ILE A C 1
ATOM 1199 O O . ILE A 1 151 ? 4.297 -7.541 -17.990 1.00 95.88 151 ILE A O 1
ATOM 1203 N N . ALA A 1 152 ? 6.268 -7.420 -19.102 1.00 89.31 152 ALA A N 1
ATOM 1204 C CA . ALA A 1 152 ? 5.790 -6.839 -20.360 1.00 89.31 152 ALA A CA 1
ATOM 1205 C C . ALA A 1 152 ? 6.182 -7.679 -21.579 1.00 89.31 152 ALA A C 1
ATOM 1207 O O . ALA A 1 152 ? 7.286 -8.271 -21.548 1.00 89.31 152 ALA A O 1
#